Protein AF-L5MFI0-F1 (afdb_monomer_lite)

Secondary structure (DSSP, 8-state):
-PPPTT-----S-S----SS--EEEE----B-SSTT-BPPPPPPEEEE--SHHHHHHHHHHHHHHHHHHHHHHHHHHHHHHHHHHHHHHHTPPPP----S--S------------------------------

InterPro domains:
  IPR013783 Immunoglobulin-like fold [G3DSA:2.60.40.10] (4-63)

Structure (mmCIF, N/CA/C/O backbone):
data_AF-L5MFI0-F1
#
_entry.id   AF-L5MFI0-F1
#
loop_
_atom_site.group_PDB
_atom_site.id
_atom_site.type_symbol
_atom_site.label_atom_id
_atom_site.label_alt_id
_atom_site.label_comp_id
_atom_site.label_asym_id
_atom_site.label_entity_id
_atom_site.label_seq_id
_atom_site.pdbx_PDB_ins_code
_atom_site.Cartn_x
_atom_site.Cartn_y
_atom_site.Cartn_z
_atom_site.occupancy
_atom_site.B_iso_or_equiv
_atom_site.auth_seq_id
_atom_site.auth_comp_id
_atom_site.auth_asym_id
_atom_site.auth_atom_id
_atom_site.pdbx_PDB_model_num
ATOM 1 N N . MET A 1 1 ? 15.524 -16.006 -30.467 1.00 47.12 1 MET A N 1
ATOM 2 C CA . MET A 1 1 ? 15.513 -14.959 -29.420 1.00 47.12 1 MET A CA 1
ATOM 3 C C . MET A 1 1 ? 14.065 -14.714 -29.047 1.00 47.12 1 MET A C 1
ATOM 5 O O . MET A 1 1 ? 13.387 -13.963 -29.739 1.00 47.12 1 MET A O 1
ATOM 9 N N . GLU A 1 2 ? 13.573 -15.416 -28.032 1.00 42.00 2 GLU A N 1
ATOM 10 C CA . GLU A 1 2 ? 12.210 -15.233 -27.533 1.00 42.00 2 GLU A CA 1
ATOM 11 C C . GLU A 1 2 ? 12.094 -13.903 -26.794 1.00 42.00 2 GLU A C 1
ATOM 13 O O . GLU A 1 2 ? 12.915 -13.560 -25.939 1.00 42.00 2 GLU A O 1
ATOM 18 N N . TRP A 1 3 ? 11.088 -13.125 -27.174 1.00 51.41 3 TRP A N 1
ATOM 19 C CA . TRP A 1 3 ? 10.700 -11.935 -26.439 1.00 51.41 3 TRP A CA 1
ATOM 20 C C . TRP A 1 3 ? 9.857 -12.373 -25.244 1.00 51.41 3 TRP A C 1
ATOM 22 O O . TRP A 1 3 ? 8.933 -13.163 -25.439 1.00 51.41 3 TRP A O 1
ATOM 32 N N . PRO A 1 4 ? 10.115 -11.866 -24.027 1.00 56.81 4 PRO A N 1
ATOM 33 C CA . PRO A 1 4 ? 9.141 -12.009 -22.960 1.00 56.81 4 PRO A CA 1
ATOM 34 C C . PRO A 1 4 ? 7.845 -11.339 -23.424 1.00 56.81 4 PRO A C 1
ATOM 36 O O . PRO A 1 4 ? 7.857 -10.205 -23.914 1.00 56.81 4 PRO A O 1
ATOM 39 N N . SER A 1 5 ? 6.746 -12.077 -23.329 1.00 50.94 5 SER A N 1
ATOM 40 C CA . SER A 1 5 ? 5.407 -11.655 -23.725 1.00 50.94 5 SER A CA 1
ATOM 41 C C . SER A 1 5 ? 5.105 -10.272 -23.129 1.00 50.94 5 SER A C 1
ATOM 43 O O . SER A 1 5 ? 5.024 -10.131 -21.912 1.00 50.94 5 SER A O 1
ATOM 45 N N . GLY A 1 6 ? 4.997 -9.238 -23.975 1.00 67.94 6 GLY A N 1
ATOM 46 C CA . GLY A 1 6 ? 4.716 -7.856 -23.549 1.00 67.94 6 GLY A CA 1
ATOM 47 C C . GLY A 1 6 ? 5.869 -6.844 -23.648 1.00 67.94 6 GLY A C 1
ATOM 48 O O . GLY A 1 6 ? 5.766 -5.761 -23.074 1.00 67.94 6 GLY A O 1
ATOM 49 N N . GLY A 1 7 ? 6.961 -7.150 -24.355 1.00 76.00 7 GLY A N 1
ATOM 50 C CA . GLY A 1 7 ? 8.018 -6.168 -24.634 1.00 76.00 7 GLY A CA 1
ATOM 51 C C . GLY A 1 7 ? 7.552 -5.021 -25.545 1.00 76.00 7 GLY A C 1
ATOM 52 O O . GLY A 1 7 ? 6.943 -5.263 -26.584 1.00 76.00 7 GLY A O 1
ATOM 53 N N . VAL A 1 8 ? 7.887 -3.778 -25.184 1.00 82.06 8 VAL A N 1
ATOM 54 C CA . VAL A 1 8 ? 7.641 -2.580 -26.005 1.00 82.06 8 VAL A CA 1
ATOM 55 C C . VAL A 1 8 ? 8.969 -2.050 -26.537 1.00 82.06 8 VAL A C 1
ATOM 57 O O . VAL A 1 8 ? 9.954 -1.987 -25.799 1.00 82.06 8 VAL A O 1
ATOM 60 N N . ARG A 1 9 ? 9.010 -1.684 -27.823 1.00 83.62 9 ARG A N 1
ATOM 61 C CA . ARG A 1 9 ? 10.134 -0.951 -28.414 1.00 83.62 9 ARG A CA 1
ATOM 62 C C . ARG A 1 9 ? 9.788 0.531 -28.439 1.00 83.62 9 ARG A C 1
ATOM 64 O O . ARG A 1 9 ? 8.703 0.894 -28.874 1.00 83.62 9 ARG A O 1
ATOM 71 N N . VAL A 1 10 ? 10.731 1.343 -27.990 1.00 82.50 10 VAL A N 1
ATOM 72 C CA . VAL A 1 10 ? 10.656 2.801 -28.011 1.00 82.50 10 VAL A CA 1
ATOM 73 C C . VAL A 1 10 ? 11.838 3.284 -28.846 1.00 82.50 10 VAL A C 1
ATOM 75 O O . VAL A 1 10 ? 12.960 2.821 -28.626 1.00 82.50 10 VAL A O 1
ATOM 78 N N . GLU A 1 11 ? 11.580 4.126 -29.844 1.00 83.56 11 GLU A N 1
ATOM 79 C CA . GLU A 1 11 ? 12.589 4.643 -30.775 1.00 83.56 11 GLU A CA 1
ATOM 80 C C . GLU A 1 11 ? 12.738 6.150 -30.557 1.00 83.56 11 GLU A C 1
ATOM 82 O O . GLU A 1 11 ? 11.744 6.861 -30.508 1.00 83.56 11 GLU A O 1
ATOM 87 N N . ASP A 1 12 ? 13.978 6.609 -30.369 1.00 78.12 12 ASP A N 1
ATOM 88 C CA . ASP A 1 12 ? 14.378 8.019 -30.184 1.00 78.12 12 ASP A CA 1
ATOM 89 C C . ASP A 1 12 ? 13.716 8.799 -29.020 1.00 78.12 12 ASP A C 1
ATOM 91 O O . ASP A 1 12 ? 13.989 9.978 -28.802 1.00 78.12 12 ASP A O 1
ATOM 95 N N . GLU A 1 13 ? 12.909 8.135 -28.189 1.00 83.31 13 GLU A N 1
ATOM 96 C CA . GLU A 1 13 ? 12.324 8.708 -26.975 1.00 83.31 13 GLU A CA 1
ATOM 97 C C . GLU A 1 13 ? 13.033 8.206 -25.708 1.00 83.31 13 GLU A C 1
ATOM 99 O O . GLU A 1 13 ? 13.443 7.049 -25.586 1.00 83.31 13 GLU A O 1
ATOM 104 N N . LYS A 1 14 ? 13.153 9.093 -24.714 1.00 86.44 14 LYS A N 1
ATOM 105 C CA . LYS A 1 14 ? 13.757 8.788 -23.401 1.00 86.44 14 LYS A CA 1
ATOM 106 C C . LYS A 1 14 ? 12.725 8.417 -22.335 1.00 86.44 14 LYS A C 1
ATOM 108 O O . LYS A 1 14 ? 13.097 8.148 -21.194 1.00 86.44 14 LYS A O 1
ATOM 113 N N . SER A 1 15 ? 11.442 8.430 -22.679 1.00 86.50 15 SER A N 1
ATOM 114 C CA . SER A 1 15 ? 10.337 8.184 -21.759 1.00 86.50 15 SER A CA 1
ATOM 115 C C . SER A 1 15 ? 9.333 7.213 -22.369 1.00 86.50 15 SER A C 1
ATOM 117 O O . SER A 1 15 ? 9.163 7.135 -23.578 1.00 86.50 15 SER A O 1
ATOM 119 N N . PHE A 1 16 ? 8.670 6.448 -21.507 1.00 88.00 16 PHE A N 1
ATOM 120 C CA . PHE A 1 16 ? 7.590 5.550 -21.890 1.00 88.00 16 PHE A CA 1
ATOM 121 C C . PHE A 1 16 ? 6.518 5.588 -20.808 1.00 88.00 16 PHE A C 1
ATOM 123 O O . PHE A 1 16 ? 6.816 5.369 -19.631 1.00 88.00 16 PHE A O 1
ATOM 130 N N . MET A 1 17 ? 5.272 5.867 -21.195 1.00 86.56 17 MET A N 1
ATOM 131 C CA . MET A 1 17 ? 4.151 5.936 -20.261 1.00 86.56 17 MET A CA 1
ATOM 132 C C . MET A 1 17 ? 3.274 4.693 -20.388 1.00 86.56 17 MET A C 1
ATOM 134 O O . MET A 1 17 ? 2.712 4.411 -21.445 1.00 86.56 17 MET A O 1
ATOM 138 N N . ARG A 1 18 ? 3.108 3.969 -19.280 1.00 83.31 18 ARG A N 1
ATOM 139 C CA . ARG A 1 18 ? 2.218 2.808 -19.198 1.00 83.31 18 ARG A CA 1
ATOM 140 C C . ARG A 1 18 ? 0.956 3.170 -18.418 1.00 83.31 18 ARG A C 1
ATOM 142 O O . ARG A 1 18 ? 1.047 3.658 -17.296 1.00 83.31 18 ARG A O 1
ATOM 149 N N . ARG A 1 19 ? -0.221 2.912 -18.997 1.00 83.25 19 ARG A N 1
ATOM 150 C CA . ARG A 1 19 ? -1.516 3.101 -18.318 1.00 83.25 19 ARG A CA 1
ATOM 151 C C . ARG A 1 19 ? -1.841 1.906 -17.420 1.00 83.25 19 ARG A C 1
ATOM 153 O O . ARG A 1 19 ? -1.549 0.777 -17.801 1.00 83.25 19 ARG A O 1
ATOM 160 N N . ASN A 1 20 ? -2.455 2.183 -16.266 1.00 71.12 20 ASN A N 1
ATOM 161 C CA . ASN A 1 20 ? -2.854 1.212 -15.236 1.00 71.12 20 ASN A CA 1
ATOM 162 C C . ASN A 1 20 ? -1.797 0.119 -14.962 1.00 71.12 20 ASN A C 1
ATOM 164 O O . ASN A 1 20 ? -2.016 -1.055 -15.265 1.00 71.12 20 ASN A O 1
ATOM 168 N N . PRO A 1 21 ? -0.608 0.490 -14.465 1.00 76.38 21 PRO A N 1
ATOM 169 C CA . PRO A 1 21 ? 0.510 -0.441 -14.437 1.00 76.38 21 PRO A CA 1
ATOM 170 C C . PRO A 1 21 ? 0.431 -1.497 -13.321 1.00 76.38 21 PRO A C 1
ATOM 172 O O . PRO A 1 21 ? 1.146 -2.497 -13.407 1.00 76.38 21 PRO A O 1
ATOM 175 N N . GLY A 1 22 ? -0.413 -1.299 -12.300 1.00 82.69 22 GLY A N 1
ATOM 176 C CA . GLY A 1 22 ? -0.478 -2.176 -11.130 1.00 82.69 22 GLY A CA 1
ATOM 177 C C . GLY A 1 22 ? 0.902 -2.398 -10.500 1.00 82.69 22 GLY A C 1
ATOM 178 O O . GLY A 1 22 ? 1.716 -1.478 -10.408 1.00 82.69 22 GLY A O 1
ATOM 179 N N . THR A 1 23 ? 1.191 -3.632 -10.089 1.00 87.94 23 THR A N 1
ATOM 180 C CA . THR A 1 23 ? 2.544 -4.037 -9.679 1.00 87.94 23 THR A CA 1
ATOM 181 C C . THR A 1 23 ? 3.278 -4.673 -10.853 1.00 87.94 23 THR A C 1
ATOM 183 O O . THR A 1 23 ? 2.804 -5.652 -11.427 1.00 87.94 23 THR A O 1
ATOM 186 N N . PHE A 1 24 ? 4.456 -4.152 -11.196 1.00 86.81 24 PHE A N 1
ATOM 187 C CA . PHE A 1 24 ? 5.227 -4.642 -12.336 1.00 86.81 24 PHE A CA 1
ATOM 188 C C . PHE A 1 24 ? 6.738 -4.522 -12.129 1.00 86.81 24 PHE A C 1
ATOM 190 O O . PHE A 1 24 ? 7.227 -3.735 -11.319 1.00 86.81 24 PHE A O 1
ATOM 197 N N . THR A 1 25 ? 7.480 -5.312 -12.901 1.00 90.62 25 THR A N 1
ATOM 198 C CA . THR A 1 25 ? 8.944 -5.292 -12.933 1.00 90.62 25 THR A CA 1
ATOM 199 C C . THR A 1 25 ? 9.401 -4.970 -14.348 1.00 90.62 25 THR A C 1
ATOM 201 O O . THR A 1 25 ? 8.945 -5.595 -15.304 1.00 90.62 25 THR A O 1
ATOM 204 N N . VAL A 1 26 ? 10.306 -4.004 -14.486 1.00 91.56 26 VAL A N 1
ATOM 205 C CA . VAL A 1 26 ? 10.828 -3.533 -15.774 1.00 91.56 26 VAL A CA 1
ATOM 206 C C . VAL A 1 26 ? 12.304 -3.860 -15.902 1.00 91.56 26 VAL A C 1
ATOM 208 O O . VAL A 1 26 ? 13.064 -3.797 -14.936 1.00 91.56 26 VAL A O 1
ATOM 211 N N . ARG A 1 27 ? 12.710 -4.174 -17.132 1.00 92.62 27 ARG A N 1
ATOM 212 C CA . ARG A 1 27 ? 14.104 -4.196 -17.573 1.00 92.62 27 ARG A CA 1
ATOM 213 C C . ARG A 1 27 ? 14.195 -3.418 -18.876 1.00 92.62 27 ARG A C 1
ATOM 215 O O . ARG A 1 27 ? 13.302 -3.531 -19.713 1.00 92.62 27 ARG A O 1
ATOM 222 N N . ILE A 1 28 ? 15.269 -2.662 -19.054 1.00 91.50 28 ILE A N 1
ATOM 223 C CA . ILE A 1 28 ? 15.521 -1.883 -20.270 1.00 91.50 28 ILE A CA 1
ATOM 224 C C . ILE A 1 28 ? 16.838 -2.318 -20.906 1.00 91.50 28 ILE A C 1
ATOM 226 O O . ILE A 1 28 ? 17.761 -2.738 -20.213 1.00 91.50 28 ILE A O 1
ATOM 230 N N . ARG A 1 29 ? 16.930 -2.237 -22.231 1.00 90.38 29 ARG A N 1
ATOM 231 C CA . ARG A 1 29 ? 18.187 -2.376 -22.973 1.00 90.38 29 ARG A CA 1
ATOM 232 C C . ARG A 1 29 ? 18.175 -1.419 -24.151 1.00 90.38 29 ARG A C 1
ATOM 234 O O . ARG A 1 29 ? 17.126 -1.222 -24.761 1.00 90.38 29 ARG A O 1
ATOM 241 N N . ALA A 1 30 ? 19.333 -0.869 -24.487 1.00 88.56 30 ALA A N 1
ATOM 242 C CA . ALA A 1 30 ? 19.490 -0.053 -25.680 1.00 88.56 30 ALA A CA 1
ATOM 243 C C . ALA A 1 30 ? 19.829 -0.935 -26.887 1.00 88.56 30 ALA A C 1
ATOM 245 O O . ALA A 1 30 ? 20.563 -1.921 -26.770 1.00 88.56 30 ALA A O 1
ATOM 246 N N . ARG A 1 31 ? 19.311 -0.564 -28.055 1.00 85.00 31 ARG A N 1
ATOM 247 C CA . ARG A 1 31 ? 19.731 -1.123 -29.338 1.00 85.00 31 ARG A CA 1
ATOM 248 C C . ARG A 1 31 ? 20.208 0.021 -30.217 1.00 85.00 31 ARG A C 1
ATOM 250 O O . ARG A 1 31 ? 19.494 1.005 -30.366 1.00 85.00 31 ARG A O 1
ATOM 257 N N . THR A 1 32 ? 21.403 -0.116 -30.771 1.00 80.50 32 THR A N 1
ATOM 258 C CA . THR A 1 32 ? 21.984 0.887 -31.668 1.00 80.50 32 THR A CA 1
ATOM 259 C C . THR A 1 32 ? 21.505 0.642 -33.105 1.00 80.50 32 THR A C 1
ATOM 261 O O . THR A 1 32 ? 20.968 -0.424 -33.410 1.00 80.50 32 THR A O 1
ATOM 264 N N . PHE A 1 33 ? 21.714 1.611 -34.003 1.00 76.12 33 PHE A N 1
ATOM 265 C CA . PHE A 1 33 ? 21.376 1.514 -35.432 1.00 76.12 33 PHE A CA 1
ATOM 266 C C . PHE A 1 33 ? 21.920 0.235 -36.096 1.00 76.12 33 PHE A C 1
ATOM 268 O O . PHE A 1 33 ? 21.263 -0.376 -36.937 1.00 76.12 33 PHE A O 1
ATOM 275 N N . SER A 1 34 ? 23.096 -0.224 -35.663 1.00 76.06 34 SER A N 1
ATOM 276 C CA . SER A 1 34 ? 23.662 -1.499 -36.093 1.00 76.06 34 SER A CA 1
ATOM 277 C C . SER A 1 34 ? 22.917 -2.675 -35.443 1.00 76.06 34 SER A C 1
ATOM 279 O O . SER A 1 34 ? 22.959 -2.819 -34.218 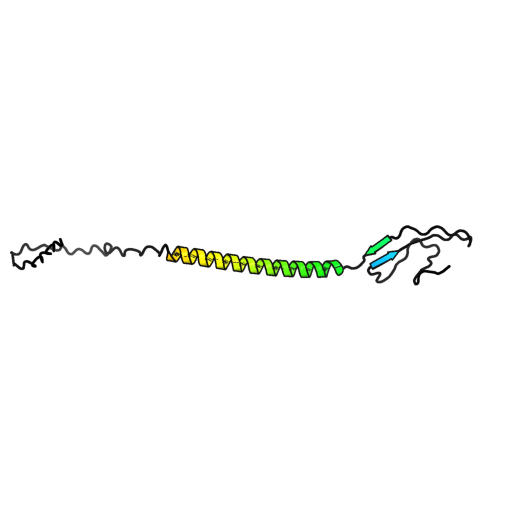1.00 76.06 34 SER A O 1
ATOM 281 N N . PRO A 1 35 ? 22.312 -3.592 -36.222 1.00 69.62 35 PRO A N 1
ATOM 282 C CA . PRO A 1 35 ? 21.448 -4.652 -35.697 1.00 69.62 35 PRO A CA 1
ATOM 283 C C . PRO A 1 35 ? 22.158 -5.629 -34.751 1.00 69.62 35 PRO A C 1
ATOM 285 O O . PRO A 1 35 ? 21.471 -6.280 -33.958 1.00 69.62 35 PRO A O 1
ATOM 288 N N . ASN A 1 36 ? 23.493 -5.688 -34.825 1.00 76.44 36 ASN A N 1
ATOM 289 C CA . ASN A 1 36 ? 24.372 -6.571 -34.058 1.00 76.44 36 ASN A CA 1
ATOM 290 C C . ASN A 1 36 ? 24.862 -5.959 -32.733 1.00 76.44 36 ASN A C 1
ATOM 292 O O . ASN A 1 36 ? 25.389 -6.686 -31.896 1.00 76.44 36 ASN A O 1
ATOM 296 N N . LEU A 1 37 ? 24.691 -4.648 -32.516 1.00 81.12 37 LEU A N 1
ATOM 297 C CA . LEU A 1 37 ? 25.037 -3.995 -31.251 1.00 81.12 37 LEU A CA 1
ATOM 298 C C . LEU A 1 37 ? 23.776 -3.841 -30.396 1.00 81.12 37 LEU A C 1
ATOM 300 O O . LEU A 1 37 ? 23.021 -2.873 -30.508 1.00 81.12 37 LEU A O 1
ATOM 304 N N . VAL A 1 38 ? 23.552 -4.831 -29.533 1.00 86.12 38 VAL A N 1
ATOM 305 C CA . VAL A 1 38 ? 22.492 -4.812 -28.522 1.00 86.12 38 VAL A CA 1
ATOM 306 C C . VAL A 1 38 ? 23.146 -4.719 -27.150 1.00 86.12 38 VAL A C 1
ATOM 308 O O . VAL A 1 38 ? 23.985 -5.546 -26.800 1.00 86.12 38 VAL A O 1
ATOM 311 N N . GLY A 1 39 ? 22.762 -3.708 -26.372 1.00 86.50 39 GLY A N 1
ATOM 312 C CA . GLY A 1 39 ? 23.217 -3.556 -24.997 1.00 86.50 39 GLY A CA 1
ATOM 313 C C . GLY A 1 39 ? 22.666 -4.653 -24.086 1.00 86.50 39 GLY A C 1
ATOM 314 O O . GLY A 1 39 ? 21.640 -5.282 -24.364 1.00 86.50 39 GLY A O 1
ATOM 315 N N . HIS A 1 40 ? 23.339 -4.858 -22.959 1.00 90.44 40 HIS A N 1
ATOM 316 C CA . HIS A 1 40 ? 22.850 -5.750 -21.916 1.00 90.44 40 HIS A CA 1
ATOM 317 C C . HIS A 1 40 ? 21.550 -5.213 -21.309 1.00 90.44 40 HIS A C 1
ATOM 319 O O . HIS A 1 40 ? 21.306 -4.005 -21.266 1.00 90.44 40 HIS A O 1
ATOM 325 N N . TRP A 1 41 ? 20.711 -6.128 -20.827 1.00 91.44 41 TRP A N 1
ATOM 326 C CA . TRP A 1 41 ? 19.552 -5.758 -20.026 1.00 91.44 41 TRP A CA 1
ATOM 327 C C . TRP A 1 41 ? 19.988 -5.124 -18.709 1.00 91.44 41 TRP A C 1
ATOM 329 O O . TRP A 1 41 ? 20.892 -5.626 -18.043 1.00 91.44 41 TRP A O 1
ATOM 339 N N . SER A 1 42 ? 19.274 -4.083 -18.296 1.00 93.19 42 SER A N 1
ATOM 340 C CA . SER A 1 42 ? 19.407 -3.496 -16.972 1.00 93.19 42 SER A CA 1
ATOM 341 C C . SER A 1 42 ? 19.045 -4.496 -15.872 1.00 93.19 42 SER A C 1
ATOM 343 O O . SER A 1 42 ? 18.376 -5.523 -16.095 1.00 93.19 42 SER A O 1
ATOM 345 N N . ALA A 1 43 ? 19.436 -4.137 -14.649 1.00 93.94 43 ALA A N 1
ATOM 346 C CA . ALA A 1 43 ? 18.884 -4.746 -13.454 1.00 93.94 43 ALA A CA 1
ATOM 347 C C . ALA A 1 43 ? 17.347 -4.589 -13.440 1.00 93.94 43 ALA A C 1
ATOM 349 O O . ALA A 1 43 ? 16.829 -3.573 -13.924 1.00 93.94 43 ALA A O 1
ATOM 350 N N . PRO A 1 44 ? 16.615 -5.594 -12.932 1.00 93.69 44 PRO A N 1
ATOM 351 C CA . PRO A 1 44 ? 15.172 -5.509 -12.776 1.00 93.69 44 PRO A CA 1
ATOM 352 C C . PRO A 1 44 ? 14.806 -4.425 -11.759 1.00 93.69 44 PRO A C 1
ATOM 354 O O . PRO A 1 44 ? 15.299 -4.430 -10.635 1.00 93.69 44 PRO A O 1
ATOM 357 N N . GLN A 1 45 ? 13.915 -3.518 -12.152 1.00 92.06 45 GLN A N 1
ATOM 358 C CA . GLN A 1 45 ? 13.340 -2.506 -11.268 1.00 92.06 45 GLN A CA 1
ATOM 359 C C . GLN A 1 45 ? 11.868 -2.810 -11.031 1.00 92.06 45 GLN A C 1
ATOM 361 O O . GLN A 1 45 ? 11.105 -2.975 -11.983 1.00 92.06 45 GLN A O 1
ATOM 366 N N . ARG A 1 46 ? 11.475 -2.900 -9.761 1.00 90.88 46 ARG A N 1
ATOM 367 C CA . ARG A 1 46 ? 10.097 -3.177 -9.359 1.00 90.88 46 ARG A CA 1
ATOM 368 C C . ARG A 1 46 ? 9.387 -1.874 -9.018 1.00 90.88 46 ARG A C 1
ATOM 370 O O . ARG A 1 46 ? 9.873 -1.107 -8.195 1.00 90.88 46 ARG A O 1
ATOM 377 N N . PHE A 1 47 ? 8.215 -1.682 -9.605 1.00 88.19 47 PHE A N 1
ATOM 378 C CA . PHE A 1 47 ? 7.323 -0.566 -9.334 1.00 88.19 47 PHE A CA 1
ATOM 379 C C . PHE A 1 47 ? 6.004 -1.113 -8.791 1.00 88.19 47 PHE A C 1
ATOM 381 O O . PHE A 1 47 ? 5.411 -2.034 -9.359 1.00 88.19 47 PHE A O 1
ATOM 388 N N . VAL A 1 48 ? 5.568 -0.561 -7.663 1.00 86.00 48 VAL A N 1
ATOM 389 C CA . VAL A 1 48 ? 4.306 -0.907 -7.006 1.00 86.00 48 VAL A CA 1
ATOM 390 C C . VAL A 1 48 ? 3.417 0.323 -7.105 1.00 86.00 48 VAL A C 1
ATOM 392 O O . VAL A 1 48 ? 3.683 1.326 -6.450 1.00 86.00 48 VAL A O 1
ATOM 395 N N . CYS A 1 49 ? 2.407 0.271 -7.970 1.00 81.06 49 CYS A N 1
ATOM 396 C CA . CYS A 1 49 ? 1.472 1.376 -8.195 1.00 81.06 49 CYS A CA 1
ATOM 397 C C . CYS A 1 49 ? 0.071 1.066 -7.646 1.00 81.06 49 CYS A C 1
ATOM 399 O O . CYS A 1 49 ? -0.915 1.516 -8.220 1.00 81.06 49 CYS A O 1
ATOM 401 N N . ASP A 1 50 ? -0.013 0.269 -6.579 1.00 73.31 50 ASP A N 1
ATOM 402 C CA . ASP A 1 50 ? -1.273 -0.118 -5.942 1.00 73.31 50 ASP A CA 1
ATOM 403 C C . ASP A 1 50 ? -1.559 0.793 -4.728 1.00 73.31 50 ASP A C 1
ATOM 405 O O . ASP A 1 50 ? -0.880 0.661 -3.704 1.00 73.31 50 ASP A O 1
ATOM 409 N N . PRO A 1 51 ? -2.506 1.745 -4.832 1.00 63.66 51 PRO A N 1
ATOM 410 C CA . PRO A 1 51 ? -2.896 2.601 -3.713 1.00 63.66 51 PRO A CA 1
ATOM 411 C C . PRO A 1 51 ? -3.720 1.853 -2.649 1.00 63.66 51 PRO A C 1
ATOM 413 O O . PRO A 1 51 ? -3.765 2.281 -1.494 1.00 63.66 51 PRO A O 1
ATOM 416 N N . ASP A 1 52 ? -4.335 0.722 -3.002 1.00 62.06 52 ASP A N 1
ATOM 417 C CA . ASP A 1 52 ? -5.347 0.050 -2.184 1.00 62.06 52 ASP A CA 1
ATOM 418 C C . ASP A 1 52 ? -4.752 -1.034 -1.275 1.00 62.06 52 ASP A C 1
ATOM 420 O O . ASP A 1 52 ? -5.315 -1.340 -0.218 1.00 62.06 52 ASP A O 1
ATOM 424 N N . ALA A 1 53 ? -3.567 -1.551 -1.620 1.00 59.34 53 ALA A N 1
ATOM 425 C CA . ALA A 1 53 ? -2.835 -2.525 -0.806 1.00 59.34 53 ALA A CA 1
ATOM 426 C C . ALA A 1 53 ? -2.546 -2.016 0.622 1.00 59.34 53 ALA A C 1
ATOM 428 O O . ALA A 1 53 ? -2.576 -2.788 1.581 1.00 59.34 53 ALA A O 1
ATOM 429 N N . GLY A 1 54 ? -2.303 -0.710 0.779 1.00 59.56 54 GLY A N 1
ATOM 430 C CA . GLY A 1 54 ? -2.141 -0.070 2.086 1.00 59.56 54 GLY A CA 1
ATOM 431 C C . GLY A 1 54 ? -3.477 0.312 2.727 1.00 59.56 54 GLY A C 1
ATOM 432 O O . GLY A 1 54 ? -3.672 0.100 3.924 1.00 59.56 54 GLY A O 1
ATOM 433 N N . ALA A 1 55 ? -4.424 0.831 1.946 1.00 60.53 55 ALA A N 1
ATOM 434 C CA . ALA A 1 55 ? -5.680 1.376 2.458 1.00 60.53 55 ALA A CA 1
ATOM 435 C C . ALA A 1 55 ? -6.559 0.317 3.147 1.00 60.53 55 ALA A C 1
ATOM 437 O O . ALA A 1 55 ? -7.016 0.537 4.269 1.00 60.53 55 ALA A O 1
ATOM 438 N N . LEU A 1 56 ? -6.725 -0.864 2.542 1.00 61.53 56 LEU A N 1
ATOM 439 C CA . LEU A 1 56 ? -7.475 -1.976 3.147 1.00 61.53 56 LE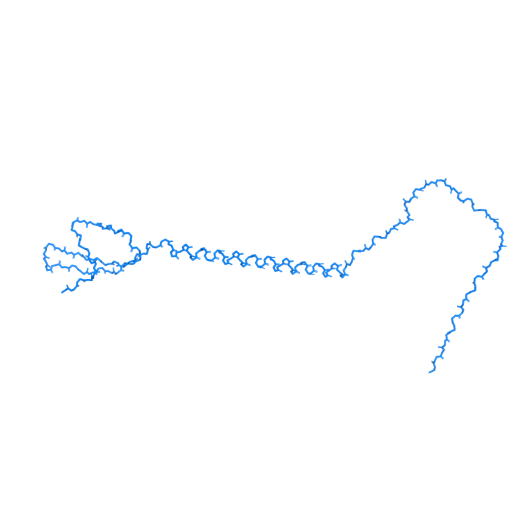U A CA 1
ATOM 440 C C . LEU A 1 56 ? -6.835 -2.463 4.455 1.00 61.53 56 LEU A C 1
ATOM 442 O O . LEU A 1 56 ? -7.542 -2.759 5.421 1.00 61.53 56 LEU A O 1
ATOM 446 N N . SER A 1 57 ? -5.498 -2.477 4.516 1.00 64.88 57 SER A N 1
ATOM 447 C CA . SER A 1 57 ? -4.759 -2.848 5.728 1.00 64.88 57 SER A CA 1
ATOM 448 C C . SER A 1 57 ? -4.959 -1.830 6.858 1.00 64.88 57 SER A C 1
ATOM 450 O O . SER A 1 57 ? -5.186 -2.213 8.005 1.00 64.88 57 SER A O 1
ATOM 452 N N . HIS A 1 58 ? -4.982 -0.534 6.534 1.00 73.38 58 HIS A N 1
ATOM 453 C CA . HIS A 1 58 ? -5.216 0.534 7.503 1.00 73.38 58 HIS A CA 1
ATOM 454 C C . HIS A 1 58 ? -6.662 0.560 8.013 1.00 73.38 58 HIS A C 1
ATOM 456 O O . HIS A 1 58 ? -6.885 0.776 9.206 1.00 73.38 58 HIS A O 1
ATOM 462 N N . VAL A 1 59 ? -7.649 0.302 7.151 1.00 79.81 59 VAL A N 1
ATOM 463 C CA . VAL A 1 59 ? -9.066 0.217 7.548 1.00 79.81 59 VAL A CA 1
ATOM 464 C C . VAL A 1 59 ? -9.312 -0.978 8.476 1.00 79.81 59 VAL A C 1
ATOM 466 O O . VAL A 1 59 ? -9.975 -0.838 9.502 1.00 79.81 59 VAL A O 1
ATOM 469 N N . TRP A 1 60 ? -8.733 -2.142 8.176 1.00 83.00 60 TRP A N 1
ATOM 470 C CA . TRP A 1 60 ? -8.861 -3.316 9.040 1.00 83.00 60 TRP A CA 1
ATOM 471 C C . TRP A 1 60 ? -8.173 -3.120 10.401 1.00 83.00 60 TRP A C 1
ATOM 473 O O . TRP A 1 60 ? -8.773 -3.389 11.444 1.00 83.00 60 TRP A O 1
ATOM 483 N N . LEU A 1 61 ? -6.954 -2.569 10.410 1.00 87.69 61 LEU A N 1
ATOM 484 C CA . LEU A 1 61 ? -6.220 -2.262 11.642 1.00 87.69 61 LEU A CA 1
ATOM 485 C C . LEU A 1 61 ? -6.950 -1.231 12.508 1.00 87.69 61 LEU A C 1
ATOM 487 O O . LEU A 1 61 ? -7.096 -1.431 13.712 1.00 87.69 61 LEU A O 1
ATOM 491 N N . SER A 1 62 ? -7.434 -0.143 11.904 1.00 86.69 62 SER A N 1
ATOM 492 C CA . SER A 1 62 ? -8.183 0.895 12.622 1.00 86.69 62 SER A CA 1
ATOM 493 C C . SER A 1 62 ? -9.494 0.361 13.198 1.00 86.69 62 SER A C 1
ATOM 495 O O . SER A 1 62 ? -9.782 0.605 14.368 1.00 86.69 62 SER A O 1
ATOM 497 N N . SER A 1 63 ? -10.249 -0.435 12.435 1.00 89.50 63 SER A N 1
ATOM 498 C CA . SER A 1 63 ? -11.459 -1.098 12.931 1.00 89.50 63 SER A CA 1
ATOM 499 C C . SER A 1 63 ? -11.156 -2.013 14.124 1.00 89.50 63 SER A C 1
ATOM 501 O O . SER A 1 63 ? -11.819 -1.923 15.161 1.00 89.50 63 SER A O 1
ATOM 503 N N . SER A 1 64 ? -10.100 -2.826 14.028 1.00 91.12 64 SER A N 1
ATOM 504 C CA . SER A 1 64 ? -9.677 -3.717 15.111 1.00 91.12 64 SER A CA 1
ATOM 505 C C . SER A 1 64 ? -9.238 -2.952 16.364 1.00 91.12 64 SER A C 1
ATOM 507 O O . SER A 1 64 ? -9.574 -3.356 17.478 1.00 91.12 64 SER A O 1
ATOM 509 N N . LEU A 1 65 ? -8.504 -1.847 16.205 1.00 94.62 65 LEU A N 1
ATOM 510 C CA . LEU A 1 65 ? -8.071 -0.995 17.316 1.00 94.62 65 LEU A CA 1
ATOM 511 C C . LEU A 1 65 ? -9.266 -0.361 18.035 1.00 94.62 65 LEU A C 1
ATOM 513 O O . LEU A 1 65 ? -9.303 -0.352 19.264 1.00 94.62 65 LEU A O 1
ATOM 517 N N . MET A 1 66 ? -10.266 0.110 17.287 1.00 95.75 66 MET A N 1
ATOM 518 C CA . MET A 1 66 ? -11.486 0.687 17.860 1.00 95.75 66 MET A CA 1
ATOM 519 C C . MET A 1 66 ? -12.316 -0.356 18.619 1.00 95.75 66 MET A C 1
ATOM 521 O O . MET A 1 66 ? -12.804 -0.084 19.720 1.00 95.75 66 MET A O 1
ATOM 525 N N . ALA A 1 67 ? -12.439 -1.569 18.076 1.00 96.12 67 ALA A N 1
ATOM 526 C CA . ALA A 1 67 ? -13.106 -2.675 18.758 1.00 96.12 67 ALA A CA 1
ATOM 527 C C . ALA A 1 67 ? -12.385 -3.055 20.065 1.00 96.12 67 ALA A C 1
ATOM 529 O O . ALA A 1 67 ? -13.017 -3.233 21.105 1.00 96.12 67 ALA A O 1
ATOM 530 N N . LEU A 1 68 ? -11.051 -3.116 20.049 1.00 97.25 68 LEU A N 1
ATOM 531 C CA . LEU A 1 68 ? -10.275 -3.424 21.248 1.00 97.25 68 LEU A CA 1
ATOM 532 C C . LEU A 1 68 ? -10.383 -2.313 22.302 1.00 97.25 68 LEU A C 1
ATOM 534 O O . LEU A 1 68 ? -10.584 -2.599 23.481 1.00 97.25 68 LEU A O 1
ATOM 538 N N . ALA A 1 69 ? -10.299 -1.048 21.887 1.00 97.06 69 ALA A N 1
ATOM 539 C CA . ALA A 1 69 ? -10.418 0.098 22.784 1.00 97.06 69 ALA A CA 1
ATOM 540 C C . ALA A 1 69 ? -11.782 0.142 23.492 1.00 97.06 69 ALA A C 1
ATOM 542 O O . ALA A 1 69 ? -11.849 0.409 24.692 1.00 97.06 69 ALA A O 1
ATOM 543 N N . THR A 1 70 ? -12.864 -0.162 22.772 1.00 97.06 70 THR A N 1
ATOM 544 C CA . THR A 1 70 ? -14.221 -0.217 23.341 1.00 97.06 70 THR A CA 1
ATOM 545 C C . THR A 1 70 ? -14.407 -1.393 24.299 1.00 97.06 70 THR A C 1
ATOM 547 O O . THR A 1 70 ? -14.968 -1.222 25.378 1.00 97.06 70 THR A O 1
ATOM 550 N N . LEU A 1 71 ? -13.880 -2.575 23.972 1.00 97.75 71 LEU A N 1
ATOM 551 C CA . LEU A 1 71 ? -13.883 -3.720 24.889 1.00 97.75 71 LEU A CA 1
ATOM 552 C C . LEU A 1 71 ? -13.129 -3.418 26.190 1.00 97.75 71 LEU A C 1
ATOM 554 O O . LEU A 1 71 ? -13.620 -3.723 27.280 1.00 97.75 71 LEU A O 1
ATOM 558 N N . LEU A 1 72 ? -11.958 -2.787 26.087 1.00 97.44 72 LEU A N 1
ATOM 559 C CA . LEU A 1 72 ? -11.156 -2.411 27.248 1.00 97.44 72 LEU A CA 1
ATOM 560 C C . LEU A 1 72 ? -11.852 -1.352 28.106 1.00 97.44 72 LEU A C 1
ATOM 562 O O . LEU A 1 72 ? -11.873 -1.491 29.329 1.00 97.44 72 LEU A O 1
ATOM 566 N N . SER A 1 73 ? -12.455 -0.327 27.499 1.00 96.88 73 SER A N 1
ATOM 567 C CA . SER A 1 73 ? -13.153 0.721 28.251 1.00 96.88 73 SER A CA 1
ATOM 568 C C . SER A 1 73 ? -14.348 0.167 29.029 1.00 96.88 73 SER A C 1
ATOM 570 O O . SER A 1 73 ? -14.496 0.464 30.216 1.00 96.88 73 SER A O 1
ATOM 572 N N . VAL A 1 74 ? -15.146 -0.711 28.412 1.00 97.38 74 VAL A N 1
ATOM 573 C CA . VAL A 1 74 ? -16.261 -1.400 29.078 1.00 97.38 74 VAL A CA 1
ATOM 574 C C . VAL A 1 74 ? -15.749 -2.309 30.196 1.00 97.38 74 VAL A C 1
ATOM 576 O O . VAL A 1 74 ? -16.281 -2.275 31.305 1.00 97.38 74 VAL A O 1
ATOM 579 N N . GLY A 1 75 ? -14.692 -3.087 29.945 1.00 96.31 75 GLY A N 1
ATOM 580 C CA . GLY A 1 75 ? -14.094 -3.969 30.949 1.00 96.31 75 GLY A CA 1
ATOM 581 C C . GLY A 1 75 ? -13.602 -3.211 32.185 1.00 96.31 75 GLY A C 1
ATOM 582 O O . GLY A 1 75 ? -13.909 -3.599 33.315 1.00 96.31 75 GLY A O 1
ATOM 583 N N . ILE A 1 76 ? -12.901 -2.093 31.979 1.00 96.38 76 ILE A N 1
ATOM 584 C CA . ILE A 1 76 ? -12.429 -1.216 33.058 1.00 96.38 76 ILE A CA 1
ATOM 585 C C . ILE A 1 76 ? -13.617 -0.617 33.815 1.00 96.38 76 ILE A C 1
ATOM 587 O O . ILE A 1 76 ? -13.633 -0.667 35.044 1.00 96.38 76 ILE A O 1
ATOM 591 N N . ALA A 1 77 ? -14.633 -0.108 33.112 1.00 95.38 77 ALA A N 1
ATOM 592 C CA . ALA A 1 77 ? -15.823 0.455 33.742 1.00 95.38 77 ALA A CA 1
ATOM 593 C C . ALA A 1 77 ? -16.535 -0.576 34.632 1.00 95.38 77 ALA A C 1
ATOM 595 O O . ALA A 1 77 ? -16.810 -0.294 35.795 1.00 95.38 77 ALA A O 1
ATOM 596 N N . VAL A 1 78 ? -16.755 -1.801 34.142 1.00 94.69 78 VAL A N 1
ATOM 597 C CA . VAL A 1 78 ? -17.379 -2.884 34.923 1.00 94.69 78 VAL A CA 1
ATOM 598 C C . VAL A 1 78 ? -16.535 -3.251 36.144 1.00 94.69 78 VAL A C 1
ATOM 600 O O . VAL A 1 78 ? -17.077 -3.430 37.238 1.00 94.69 78 VAL A O 1
ATOM 603 N N . PHE A 1 79 ? -15.214 -3.354 35.983 1.00 94.19 79 PHE A N 1
ATOM 604 C CA . PHE A 1 79 ? -14.307 -3.669 37.085 1.00 94.19 79 PHE A CA 1
ATOM 605 C C . PHE A 1 79 ? -14.340 -2.591 38.173 1.00 94.19 79 PHE A C 1
ATOM 607 O O . PHE A 1 79 ? -14.479 -2.916 39.355 1.00 94.19 79 PHE A O 1
ATOM 614 N N . LEU A 1 80 ? -14.279 -1.317 37.776 1.00 92.81 80 LEU A N 1
ATOM 615 C CA . LEU A 1 80 ? -14.392 -0.186 38.689 1.00 92.81 80 LEU A CA 1
ATOM 616 C C . LEU A 1 80 ? -15.766 -0.175 39.363 1.00 92.81 80 LEU A C 1
ATOM 618 O O . LEU A 1 80 ? -15.825 -0.163 40.587 1.00 92.81 80 LEU A O 1
ATOM 622 N N . CYS A 1 81 ? -16.868 -0.274 38.617 1.00 88.88 81 CYS A N 1
ATOM 623 C CA . CYS A 1 81 ? -18.219 -0.301 39.182 1.00 88.88 81 CYS A CA 1
ATOM 624 C C . CYS A 1 81 ? -18.401 -1.424 40.212 1.00 88.88 81 CYS A C 1
ATOM 626 O O . CYS A 1 81 ? -18.986 -1.187 41.270 1.00 88.88 81 CYS A O 1
ATOM 628 N N . LYS A 1 82 ? -17.869 -2.626 39.956 1.00 87.50 82 LYS A N 1
ATOM 629 C CA . LYS A 1 82 ? -17.882 -3.724 40.934 1.00 87.50 82 LYS A CA 1
ATOM 630 C C . LYS A 1 82 ? -17.043 -3.401 42.165 1.00 87.50 82 LYS A C 1
ATOM 632 O O . LYS A 1 82 ? -17.532 -3.563 43.277 1.00 87.50 82 LYS A O 1
ATOM 637 N N . ARG A 1 83 ? -15.809 -2.919 41.986 1.00 86.12 83 ARG A N 1
ATOM 638 C CA . ARG A 1 83 ? -14.927 -2.526 43.097 1.00 86.12 83 ARG A CA 1
ATOM 639 C C . ARG A 1 83 ? -15.559 -1.436 43.964 1.00 86.12 83 ARG A C 1
ATOM 641 O O . ARG A 1 83 ? -15.591 -1.596 45.178 1.00 86.12 83 ARG A O 1
ATOM 648 N N . TYR A 1 84 ? -16.113 -0.388 43.356 1.00 81.38 84 TYR A N 1
ATOM 649 C CA . TYR A 1 84 ? -16.801 0.700 44.056 1.00 81.38 84 TYR A CA 1
ATOM 650 C C . TYR A 1 84 ? -18.080 0.232 44.746 1.00 81.38 84 TYR A C 1
ATOM 652 O O . TYR A 1 84 ? -18.328 0.631 45.880 1.00 81.38 84 TYR A O 1
ATOM 660 N N . SER A 1 85 ? -18.872 -0.633 44.107 1.00 79.75 85 SER A N 1
ATOM 661 C CA . SER A 1 85 ? -20.078 -1.188 44.732 1.00 79.75 85 SER A CA 1
ATOM 662 C C . SER A 1 85 ? -19.721 -2.017 45.960 1.00 79.75 85 SER A C 1
ATOM 664 O O . SER A 1 85 ? -20.300 -1.794 47.012 1.00 79.75 85 SER A O 1
ATOM 666 N N . VAL A 1 86 ? -18.714 -2.892 45.865 1.00 77.94 86 VAL A N 1
ATOM 667 C CA . VAL A 1 86 ? -18.224 -3.690 47.001 1.00 77.94 86 VAL A CA 1
ATOM 668 C C . VAL A 1 86 ? -17.691 -2.794 48.120 1.00 77.94 86 VAL A C 1
ATOM 670 O O . VAL A 1 86 ? -17.999 -3.029 49.286 1.00 77.94 86 VAL A O 1
ATOM 673 N N . LEU A 1 87 ? -16.943 -1.737 47.783 1.00 75.94 87 LEU A N 1
ATOM 674 C CA . LEU A 1 87 ? -16.451 -0.780 48.775 1.00 75.94 87 LEU A CA 1
ATOM 675 C C . LEU A 1 87 ? -17.604 -0.044 49.472 1.00 75.94 87 LEU A C 1
ATOM 677 O O . LEU A 1 87 ? -17.571 0.126 50.684 1.00 75.94 87 LEU A O 1
ATOM 681 N N . LYS A 1 88 ? -18.643 0.343 48.721 1.00 71.06 88 LYS A N 1
ATOM 682 C CA . LYS A 1 88 ? -19.859 0.973 49.254 1.00 71.06 88 LYS A CA 1
ATOM 683 C C . LYS A 1 88 ? -20.684 0.008 50.110 1.00 71.06 88 LYS A C 1
ATOM 685 O O . LYS A 1 88 ? -21.338 0.444 51.048 1.00 71.06 88 LYS A O 1
ATOM 690 N N . THR A 1 89 ? -20.667 -1.290 49.808 1.00 69.62 89 THR A N 1
ATOM 691 C CA . THR A 1 89 ? -21.314 -2.303 50.654 1.00 69.62 89 THR A CA 1
ATOM 692 C C . THR A 1 89 ? -20.552 -2.494 51.967 1.00 69.62 89 THR A C 1
ATOM 694 O O . THR A 1 89 ? -21.177 -2.596 53.017 1.00 69.62 89 THR A O 1
ATOM 697 N N . LEU A 1 90 ? -19.215 -2.495 51.925 1.00 64.75 90 LEU A N 1
ATOM 698 C CA . LEU A 1 90 ? -18.363 -2.610 53.117 1.00 64.75 90 LEU A CA 1
ATOM 699 C C . LEU A 1 90 ? -18.388 -1.348 53.991 1.00 64.75 90 LEU A C 1
ATOM 701 O O . LEU A 1 90 ? -18.384 -1.450 55.212 1.00 64.75 90 LEU A O 1
ATOM 705 N N . PHE A 1 91 ? -18.463 -0.170 53.373 1.00 63.91 91 PHE A N 1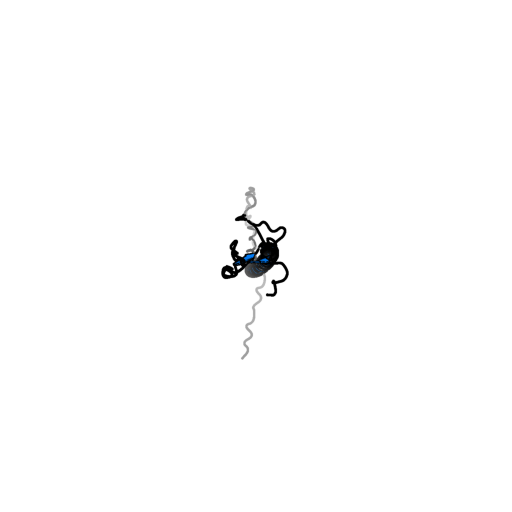
ATOM 706 C CA . PHE A 1 91 ? -18.620 1.119 54.041 1.00 63.91 91 PHE A CA 1
ATOM 707 C C . PHE A 1 91 ? -19.971 1.714 53.659 1.00 63.91 91 PHE A C 1
ATOM 709 O O . PHE A 1 91 ? -20.060 2.643 52.851 1.00 63.91 91 PHE A O 1
ATOM 716 N N . SER A 1 92 ? -21.036 1.137 54.223 1.00 57.12 92 SER A N 1
ATOM 717 C CA . SER A 1 92 ? -22.369 1.728 54.113 1.00 57.12 92 SER A CA 1
ATOM 718 C C . SER A 1 92 ? -22.295 3.190 54.571 1.00 57.12 92 SER A C 1
ATOM 720 O O . SER A 1 92 ? -21.609 3.462 55.561 1.00 57.12 92 SER A O 1
ATOM 722 N N . PRO A 1 93 ? -22.942 4.135 53.860 1.00 66.56 93 PRO A N 1
ATOM 723 C CA . PRO A 1 93 ? -22.953 5.536 54.259 1.00 66.56 93 PRO A CA 1
ATOM 724 C C . PRO A 1 93 ? -23.330 5.618 55.734 1.00 66.56 93 PRO A C 1
ATOM 726 O O . PRO A 1 93 ? -24.365 5.071 56.119 1.00 66.56 93 PRO A O 1
ATOM 729 N N . ILE A 1 94 ? -22.463 6.226 56.548 1.00 60.25 94 ILE A N 1
ATOM 730 C CA . ILE A 1 94 ? -22.688 6.372 57.987 1.00 60.25 94 ILE A CA 1
ATOM 731 C C . ILE A 1 94 ? -24.073 7.016 58.144 1.00 60.25 94 ILE A C 1
ATOM 733 O O . ILE A 1 94 ? -24.272 8.111 57.609 1.00 60.25 94 ILE A O 1
ATOM 737 N N . PRO A 1 95 ? -25.053 6.338 58.774 1.00 64.62 95 PRO A N 1
ATOM 738 C CA . PRO A 1 95 ? -26.391 6.885 58.903 1.00 64.62 95 PRO A CA 1
ATOM 739 C C . PRO A 1 95 ? -26.282 8.210 59.648 1.00 64.62 95 PRO A C 1
ATOM 741 O O . PRO A 1 95 ? -25.718 8.270 60.740 1.00 64.62 95 PRO A O 1
ATOM 744 N N . HIS A 1 96 ? -26.783 9.278 59.029 1.00 64.94 96 HIS A N 1
ATOM 745 C CA . HIS A 1 96 ? -26.853 10.578 59.675 1.00 64.94 96 HIS A CA 1
ATOM 746 C C . HIS A 1 96 ? -27.728 10.426 60.918 1.00 64.94 96 HIS A C 1
ATOM 748 O O . HIS A 1 96 ? -28.932 10.176 60.810 1.00 64.94 96 HIS A O 1
ATOM 754 N N . LEU A 1 97 ? -27.098 10.523 62.092 1.00 57.28 97 LEU A N 1
ATOM 755 C CA . LEU A 1 97 ? -27.799 10.616 63.360 1.00 57.28 97 LEU A CA 1
ATOM 756 C C . LEU A 1 97 ? -28.704 11.844 63.248 1.00 5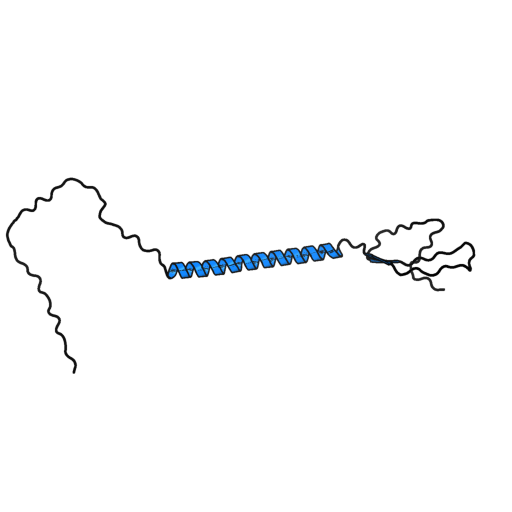7.28 97 LEU A C 1
ATOM 758 O O . LEU A 1 97 ? -28.235 12.955 63.010 1.00 57.28 97 LEU A O 1
ATOM 762 N N . LYS A 1 98 ? -30.015 11.632 63.310 1.00 53.25 98 LYS A N 1
ATOM 763 C CA . LYS A 1 98 ? -30.970 12.729 63.369 1.00 53.25 98 LYS A CA 1
ATOM 764 C C . LYS A 1 98 ? -30.847 13.309 64.769 1.00 53.25 98 LYS A C 1
ATOM 766 O O . LYS A 1 98 ? -31.437 12.753 65.686 1.00 53.25 98 LYS A O 1
ATOM 771 N N . ASP A 1 99 ? -30.035 14.349 64.924 1.00 60.00 99 ASP A N 1
ATOM 772 C CA . ASP A 1 99 ? -29.911 15.096 66.173 1.00 60.00 99 ASP A CA 1
ATOM 773 C C . ASP A 1 99 ? -31.296 15.640 66.555 1.00 60.00 99 ASP A C 1
ATOM 775 O O . ASP A 1 99 ? -31.813 16.522 65.863 1.00 60.00 99 ASP A O 1
ATOM 779 N N . PRO A 1 100 ? -31.943 15.156 67.632 1.00 54.53 100 PRO A N 1
ATOM 780 C CA . PRO A 1 100 ? -33.172 15.748 68.121 1.00 54.53 100 PRO A CA 1
ATOM 781 C C . PRO A 1 100 ? -32.803 16.818 69.152 1.00 54.53 100 PRO A C 1
ATOM 783 O O . PRO A 1 100 ? -33.220 16.748 70.300 1.00 54.53 100 PRO A O 1
ATOM 786 N N . ILE A 1 101 ? -31.949 17.773 68.783 1.00 50.66 101 ILE A N 1
ATOM 787 C CA . ILE A 1 101 ? -31.633 18.937 69.624 1.00 50.66 101 ILE A CA 1
ATOM 788 C C . ILE A 1 101 ? -31.467 20.140 68.700 1.00 50.66 101 ILE A C 1
ATOM 790 O O . ILE A 1 101 ? -30.379 20.669 68.495 1.00 50.66 101 ILE A O 1
ATOM 794 N N . GLY A 1 102 ? -32.562 20.528 68.061 1.00 49.09 102 GLY A N 1
ATOM 795 C CA . GLY A 1 102 ? -32.544 21.636 67.117 1.00 49.09 102 GLY A CA 1
ATOM 796 C C . GLY A 1 102 ? -33.915 22.182 66.759 1.00 49.09 102 GLY A C 1
ATOM 797 O O . GLY A 1 102 ? -34.013 22.865 65.751 1.00 49.09 102 GLY A O 1
ATOM 798 N N . ASP A 1 103 ? -34.952 21.910 67.555 1.00 45.72 103 ASP A N 1
ATOM 799 C CA . ASP A 1 103 ? -36.233 22.592 67.400 1.00 45.72 103 ASP A CA 1
ATOM 800 C C . ASP A 1 103 ? -36.392 23.615 68.519 1.00 45.72 103 ASP A C 1
ATOM 802 O O . ASP A 1 103 ? -36.548 23.282 69.691 1.00 45.72 103 ASP A O 1
ATOM 806 N N . SER A 1 104 ? -36.302 24.877 68.100 1.00 47.31 104 SER A N 1
ATOM 807 C CA . SER A 1 104 ? -36.984 26.034 68.673 1.00 47.31 104 SER A CA 1
ATOM 808 C C . SER A 1 104 ? -37.077 26.073 70.201 1.00 47.31 104 SER A C 1
ATOM 810 O O . SER A 1 104 ? -37.991 25.512 70.806 1.00 47.31 104 SER A O 1
ATOM 812 N N . LEU A 1 105 ? -36.202 26.878 70.806 1.00 49.53 105 LEU A N 1
ATOM 813 C CA . LEU A 1 105 ? -36.462 27.549 72.077 1.00 49.53 105 LEU A CA 1
ATOM 814 C C . LEU A 1 105 ? -37.769 28.356 71.959 1.00 49.53 105 LEU A C 1
ATOM 816 O O . LEU A 1 105 ? -37.763 29.541 71.639 1.00 49.53 105 LEU A O 1
ATOM 820 N N . HIS A 1 106 ? -38.906 27.697 72.159 1.00 43.25 106 HIS A N 1
ATOM 821 C CA . HIS A 1 106 ? -40.133 28.347 72.574 1.00 43.25 106 HIS A CA 1
ATOM 822 C C . HIS A 1 106 ? -40.182 28.273 74.091 1.00 43.25 106 HIS A C 1
ATOM 824 O O . HIS A 1 106 ? -40.234 27.200 74.691 1.00 43.25 106 HIS A O 1
ATOM 830 N N . GLU A 1 107 ? -40.108 29.459 74.682 1.00 51.38 107 GLU A N 1
ATOM 831 C CA . GLU A 1 107 ? -40.351 29.759 76.080 1.00 51.38 107 GLU A CA 1
ATOM 832 C C . GLU A 1 107 ? -41.622 29.059 76.573 1.00 51.38 107 GLU A C 1
ATOM 834 O O . GLU A 1 107 ? -42.742 29.541 76.424 1.00 51.38 107 GLU A O 1
ATOM 839 N N . LYS A 1 108 ? -41.453 27.911 77.218 1.00 45.34 108 LYS A N 1
ATOM 840 C CA . LYS A 1 108 ? -42.400 27.452 78.223 1.00 45.34 108 LYS A CA 1
ATOM 841 C C . LYS A 1 108 ? -41.597 26.806 79.333 1.00 45.34 108 LYS A C 1
ATOM 843 O O . LYS A 1 108 ? -41.280 25.622 79.288 1.00 45.34 108 LYS A O 1
ATOM 848 N N . MET A 1 109 ? -41.208 27.643 80.294 1.00 44.44 109 MET A N 1
ATOM 849 C CA . MET A 1 109 ? -40.637 27.222 81.568 1.00 44.44 109 MET A CA 1
ATOM 850 C C . MET A 1 109 ? -41.495 26.086 82.133 1.00 44.44 109 MET A C 1
ATOM 852 O O . MET A 1 109 ? -42.651 26.298 82.496 1.00 44.44 109 MET A O 1
ATOM 856 N N . PHE A 1 110 ? -40.942 24.876 82.183 1.00 46.75 110 PHE A N 1
ATOM 857 C CA . PHE A 1 110 ? -41.485 23.823 83.027 1.00 46.75 110 PHE A CA 1
ATOM 858 C C . PHE A 1 110 ? -41.107 24.183 84.464 1.00 46.75 110 PHE A C 1
ATOM 860 O O . PHE A 1 110 ? -39.990 23.936 84.914 1.00 46.75 110 PHE A O 1
ATOM 867 N N . THR A 1 111 ? -42.025 24.835 85.172 1.00 43.69 111 THR A N 1
ATOM 868 C CA . THR A 1 111 ? -41.985 24.932 86.630 1.00 43.69 111 THR A CA 1
ATOM 869 C C . THR A 1 111 ? -42.147 23.527 87.192 1.00 43.69 111 THR A C 1
ATOM 871 O O . THR A 1 111 ? -43.221 22.935 87.090 1.00 43.69 111 THR A O 1
ATOM 874 N N . TRP A 1 112 ? -41.067 22.972 87.739 1.00 47.00 112 TRP A N 1
ATOM 875 C CA . TRP A 1 112 ? -41.118 21.725 88.490 1.00 47.00 112 TRP A CA 1
ATOM 876 C C . TRP A 1 112 ? -41.854 21.987 89.810 1.00 47.00 112 TRP A C 1
ATOM 878 O O . TRP A 1 112 ? -41.295 22.580 90.730 1.00 47.00 112 TRP A O 1
ATOM 888 N N . GLU A 1 113 ? -43.128 21.606 89.879 1.00 43.62 113 GLU A N 1
ATOM 889 C CA . GLU A 1 113 ? -43.880 21.545 91.134 1.00 43.62 113 GLU A CA 1
ATOM 890 C C . GLU A 1 113 ? -43.323 20.390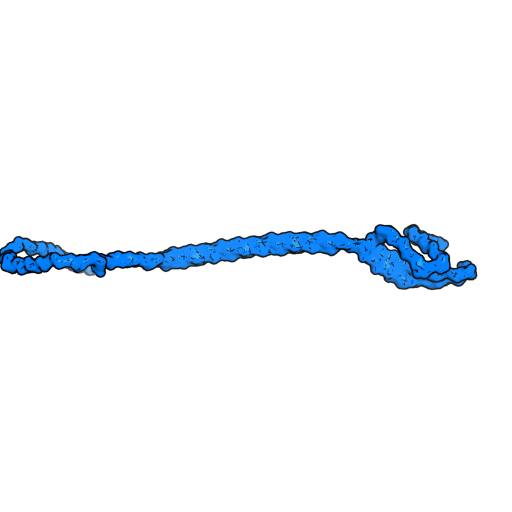 91.975 1.00 43.62 113 GLU A C 1
ATOM 892 O O . GLU A 1 113 ? -43.380 19.222 91.586 1.00 43.62 113 GLU A O 1
ATOM 897 N N . ALA A 1 114 ? -42.744 20.723 93.127 1.00 51.34 114 ALA A N 1
ATOM 898 C CA . ALA A 1 114 ? -42.294 19.759 94.120 1.00 51.34 114 ALA A CA 1
ATOM 899 C C . ALA A 1 114 ? -43.511 19.197 94.878 1.00 51.34 114 ALA A C 1
ATOM 901 O O . ALA A 1 114 ? -43.805 19.600 96.000 1.00 51.34 114 ALA A O 1
ATOM 902 N N . GLY A 1 115 ? -44.227 18.265 94.246 1.00 39.88 115 GLY A N 1
ATOM 903 C CA . GLY A 1 115 ? -45.363 17.548 94.825 1.00 39.88 115 GLY A CA 1
ATOM 904 C C . GLY A 1 115 ? -45.019 16.101 95.188 1.00 39.88 115 GLY A C 1
ATOM 905 O O . GLY A 1 115 ? -44.916 15.270 94.300 1.00 39.88 115 GLY A O 1
ATOM 906 N N . GLN A 1 116 ? -44.840 15.863 96.494 1.00 35.22 116 GLN A N 1
ATOM 907 C CA . GLN A 1 116 ? -44.946 14.639 97.322 1.00 35.22 116 GLN A CA 1
ATOM 908 C C . GLN A 1 116 ? -44.769 1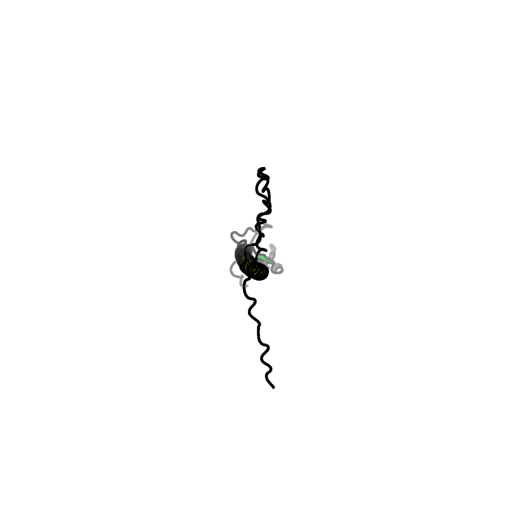3.199 96.761 1.00 35.22 116 GLN A C 1
ATOM 910 O O . GLN A 1 116 ? -45.155 12.869 95.644 1.00 35.22 116 GLN A O 1
ATOM 915 N N . PRO A 1 117 ? -44.262 12.275 97.611 1.00 45.88 117 PRO A N 1
ATOM 916 C CA . PRO A 1 117 ? -43.860 10.936 97.217 1.00 45.88 117 PRO A CA 1
ATOM 917 C C . PRO A 1 117 ? -45.086 10.036 97.046 1.00 45.88 117 PRO A C 1
ATOM 919 O O . PRO A 1 117 ? -45.851 9.824 97.985 1.00 45.88 117 PRO A O 1
ATOM 922 N N . THR A 1 118 ? -45.241 9.459 95.860 1.00 39.72 118 THR A N 1
ATOM 923 C CA . THR A 1 118 ? -46.093 8.287 95.645 1.00 39.72 118 THR A CA 1
ATOM 924 C C . THR A 1 118 ? -45.253 7.232 94.938 1.00 39.72 118 THR A C 1
ATOM 926 O O . THR A 1 118 ? -44.969 7.302 93.749 1.00 39.72 118 THR A O 1
ATOM 929 N N . GLN A 1 119 ? -44.706 6.354 95.782 1.00 48.59 119 GLN A N 1
ATOM 930 C CA . GLN A 1 119 ? -44.580 4.911 95.597 1.00 48.59 119 GLN A CA 1
ATOM 931 C C . GLN A 1 119 ? -45.070 4.416 94.230 1.00 48.59 119 GLN A C 1
ATOM 933 O O . GLN A 1 119 ? -46.255 4.544 93.963 1.00 48.59 119 GLN A O 1
ATOM 938 N N . GLU A 1 120 ? -44.169 3.859 93.414 1.00 40.41 120 GLU A N 1
ATOM 939 C CA . GLU A 1 120 ? -44.231 2.474 92.914 1.00 40.41 120 GLU A CA 1
ATOM 940 C C . GLU A 1 120 ? -42.831 2.077 92.415 1.00 40.41 120 GLU A C 1
ATOM 942 O O . GLU A 1 120 ? -42.295 2.573 91.425 1.00 40.41 120 GLU A O 1
ATOM 947 N N . GLU A 1 121 ? -42.202 1.224 93.213 1.00 37.47 121 GLU A N 1
ATOM 948 C CA . GLU A 1 121 ? -40.855 0.698 93.065 1.00 37.47 121 GLU A CA 1
ATOM 949 C C . GLU A 1 121 ? -40.913 -0.491 92.096 1.00 37.47 121 GLU A C 1
ATOM 951 O O . GLU A 1 121 ? -41.520 -1.520 92.387 1.00 37.47 121 GLU A O 1
ATOM 956 N N . CYS A 1 122 ? -40.336 -0.332 90.904 1.00 50.47 122 CYS A N 1
ATOM 957 C CA . CYS A 1 122 ? -40.273 -1.391 89.896 1.00 50.47 122 CYS A CA 1
ATOM 958 C C . CYS A 1 122 ? -39.281 -2.479 90.365 1.00 50.47 122 CYS A C 1
ATOM 960 O O . CYS A 1 122 ? -38.108 -2.158 90.576 1.00 50.47 122 CYS A O 1
ATOM 962 N N . PRO A 1 123 ? -39.688 -3.752 90.533 1.00 47.47 123 PRO A N 1
ATOM 963 C CA . PRO A 1 123 ? -38.818 -4.769 91.111 1.00 47.47 123 PRO A CA 1
ATOM 964 C C . PRO A 1 123 ? -37.716 -5.196 90.130 1.00 47.47 123 PRO A C 1
ATOM 966 O O . PRO A 1 123 ? -37.970 -5.758 89.062 1.00 47.47 123 PRO A O 1
ATOM 969 N N . LEU A 1 124 ? -36.468 -4.948 90.532 1.00 52.06 124 LEU A N 1
ATOM 970 C CA . LEU A 1 124 ? -35.257 -5.493 89.922 1.00 52.06 124 LEU A CA 1
ATOM 971 C C . LEU A 1 124 ? -35.286 -7.024 90.017 1.00 52.06 124 LEU A C 1
ATOM 973 O O . LEU A 1 124 ? -35.234 -7.590 91.106 1.00 52.06 124 LEU A O 1
ATOM 977 N N . THR A 1 125 ? -35.376 -7.703 88.874 1.00 53.81 125 THR A N 1
ATOM 978 C CA . THR A 1 125 ? -35.280 -9.166 88.821 1.00 53.81 125 THR A CA 1
ATOM 979 C C . THR A 1 125 ? -33.820 -9.583 88.984 1.00 53.81 125 THR A C 1
ATOM 981 O O . THR A 1 125 ? -32.975 -9.298 88.137 1.00 53.81 125 THR A O 1
ATOM 984 N N . GLU A 1 126 ? -33.541 -10.248 90.100 1.00 48.00 126 GLU A N 1
ATOM 985 C CA . GLU A 1 126 ? -32.265 -10.862 90.456 1.00 48.00 126 GLU A CA 1
ATOM 986 C C . GLU A 1 126 ? -31.942 -12.002 89.468 1.00 48.00 126 GLU A C 1
ATOM 988 O O . GLU A 1 126 ? -32.648 -13.010 89.400 1.00 48.00 126 GLU A O 1
ATOM 993 N N . LEU A 1 127 ? -30.889 -11.849 88.659 1.00 51.22 127 LEU A N 1
ATOM 994 C CA . LEU A 1 127 ? -30.378 -12.928 87.809 1.00 51.22 127 LEU A CA 1
ATOM 995 C C . LEU A 1 127 ? -29.535 -13.879 88.667 1.00 51.22 127 LEU A C 1
ATOM 997 O O . LEU A 1 127 ? -28.416 -13.550 89.061 1.00 51.22 127 LEU A O 1
ATOM 1001 N N . GLN A 1 128 ? -30.070 -15.069 88.947 1.00 46.62 128 GLN A N 1
ATOM 1002 C CA . GLN A 1 128 ? -29.323 -16.143 89.597 1.00 46.62 128 GLN A CA 1
ATOM 1003 C C . GLN A 1 128 ? -28.197 -16.641 88.683 1.00 46.62 128 GLN A C 1
ATOM 1005 O O . GLN A 1 128 ? -28.428 -17.132 87.578 1.00 46.62 128 GLN A O 1
ATOM 1010 N N . VAL A 1 129 ? -26.964 -16.542 89.179 1.00 52.59 129 VAL A N 1
ATOM 1011 C CA . VAL A 1 129 ? -25.782 -17.184 88.599 1.00 52.59 129 VAL A CA 1
ATOM 1012 C C . VAL A 1 129 ? -25.873 -18.684 88.885 1.00 52.59 129 VAL A C 1
ATOM 1014 O O . VAL A 1 129 ? -25.567 -19.137 89.989 1.00 52.59 129 VAL A O 1
ATOM 1017 N N . LEU A 1 130 ? -26.316 -19.457 87.893 1.00 55.66 130 LEU A N 1
ATOM 1018 C CA . LEU A 1 130 ? -26.291 -20.916 87.939 1.00 55.66 130 LEU A CA 1
ATOM 1019 C C . LEU A 1 130 ? -24.844 -21.396 87.752 1.00 55.66 130 LEU A C 1
ATOM 1021 O O . LEU A 1 130 ? -24.277 -21.339 86.664 1.00 55.66 130 LEU A O 1
ATOM 1025 N N . ARG A 1 131 ? -24.243 -21.831 88.860 1.00 41.06 131 ARG A N 1
ATOM 1026 C CA . ARG A 1 131 ? -22.970 -22.552 88.922 1.00 41.06 131 ARG A CA 1
ATOM 1027 C C . ARG A 1 131 ? -23.165 -23.949 88.321 1.00 41.06 131 ARG A C 1
ATOM 1029 O O . ARG A 1 131 ? -23.820 -24.778 88.945 1.00 41.06 131 ARG A O 1
ATOM 1036 N N . GLU A 1 132 ? -22.558 -24.211 87.170 1.00 53.44 132 GLU A N 1
ATOM 1037 C CA . GLU A 1 132 ? -22.303 -25.572 86.688 1.00 53.44 132 GLU A CA 1
ATOM 1038 C C . GLU A 1 132 ? -20.885 -25.987 87.104 1.00 53.44 132 GLU A C 1
ATOM 1040 O O . GLU A 1 132 ? -19.927 -25.222 86.967 1.00 53.44 132 GLU A O 1
ATOM 1045 N N . THR A 1 133 ? -20.807 -27.158 87.731 1.00 43.25 133 THR A N 1
ATOM 1046 C CA . THR A 1 133 ? -19.592 -27.864 88.169 1.00 43.25 133 THR A CA 1
ATOM 1047 C C . THR A 1 133 ? -18.908 -28.594 87.033 1.00 43.25 133 THR A C 1
ATOM 1049 O O . THR A 1 133 ? -19.651 -29.156 86.198 1.00 43.25 133 THR A O 1
#

Sequence (133 aa):
MEWPSGGVRVEDEKSFMRRNPGTFTVRIRARTFSPNLVGHWSAPQRFVCDPDAGALSHVWLSSSLMALATLLSVGIAVFLCKRYSVLKTLFSPIPHLKDPIGDSLHEKMFTWEAGQPTQEECPLTELQVLRET

Organism: Myotis davidii (NCBI:txid225400)

Radius of gyration: 49.92 Å; chains: 1; bounding box: 71×58×133 Å

pLDDT: mean 71.64, std 18.84, range [35.22, 97.75]

Foldseek 3Di:
DDDDPPDDDDPPDPDDDDPPPAKDKDWDWDDDPPNPDTGDIDDIDIDHPDPVVVVVVVVVVVVVVVVVVVVVVVVVVVVVVVVVVVVCVVVPPDPPDPPPPDDDPDDDDPPPDPDDDDDDDDDDDDDDDDDDD